Protein AF-A0A535HAU0-F1 (afdb_monomer)

Sequence (71 aa):
LGGKKLEAVRRVPDALVDAIAIAGPPGYVRERLEVWASAGVTTMLAGVHDKTQPDRLRTLELLATAARTVD

Secondary structure (DSSP, 8-state):
--S-HHHHHHTS-HHHHHHH---SSHHHHHHHHHHHHHTT----------SSHHHHHHHHHHHHHHHTT--

pLDDT: mean 91.51, std 6.13, range [55.06, 97.5]

Radius of gyration: 14.95 Å; Cα contacts (8 Å, |Δi|>4): 31; chains: 1; bounding box: 28×33×36 Å

Foldseek 3Di:
DPPPVVVVVVPDDPVVCVVPDQDDDLVSNLVVLLVVVVVVDDDDDDDQDDPDPVVSVVVVVSNVVSNVPHD

Solvent-accessible surface area (backbone atoms only — not comparable to full-atom values): 4595 Å² total; per-residue (Å²): 130,94,76,56,62,68,65,56,57,73,68,57,56,66,70,57,51,65,73,76,47,85,82,70,58,73,69,58,40,38,58,51,49,44,57,42,42,78,71,68,53,87,79,82,88,84,87,78,79,54,96,45,71,71,54,33,52,50,53,49,53,53,50,56,54,42,61,71,71,50,133

Structure (mmCIF, N/CA/C/O backbone):
data_AF-A0A535HAU0-F1
#
_entry.id   AF-A0A535HAU0-F1
#
loop_
_atom_site.group_PDB
_atom_site.id
_atom_site.type_symbol
_atom_site.label_atom_id
_atom_site.label_alt_id
_atom_site.label_comp_id
_atom_site.label_asym_id
_atom_site.label_entity_id
_atom_site.label_seq_id
_atom_site.pdbx_PDB_ins_code
_atom_site.Cartn_x
_atom_site.Cartn_y
_atom_site.Cartn_z
_atom_site.occupancy
_atom_site.B_iso_or_equiv
_atom_site.auth_seq_id
_atom_site.auth_comp_id
_atom_site.auth_asym_id
_atom_site.auth_atom_id
_atom_site.pdbx_PDB_model_num
ATOM 1 N N . LEU A 1 1 ? 17.331 -16.136 -18.839 1.00 55.06 1 LEU A N 1
ATOM 2 C CA . LEU A 1 1 ? 16.431 -14.996 -19.149 1.00 55.06 1 LEU A CA 1
ATOM 3 C C . LEU A 1 1 ? 16.947 -14.312 -20.412 1.00 55.06 1 LEU A C 1
ATOM 5 O O . LEU A 1 1 ? 18.044 -13.781 -20.369 1.00 55.06 1 LEU A O 1
ATOM 9 N N . GLY A 1 2 ? 16.224 -14.346 -21.535 1.00 73.00 2 GLY A N 1
ATOM 10 C CA . GLY A 1 2 ? 16.701 -13.829 -22.835 1.00 73.00 2 GLY A CA 1
ATOM 11 C C . GLY A 1 2 ? 16.834 -12.299 -22.954 1.00 73.00 2 GLY A C 1
ATOM 12 O O . GLY A 1 2 ? 16.766 -11.780 -24.059 1.00 73.00 2 GLY A O 1
ATOM 13 N N . GLY A 1 3 ? 16.936 -11.563 -21.839 1.00 84.38 3 GLY A N 1
ATOM 14 C CA . GLY A 1 3 ? 17.142 -10.106 -21.816 1.00 84.38 3 GLY A CA 1
ATOM 15 C C . GLY A 1 3 ? 15.937 -9.230 -22.199 1.00 84.38 3 GLY A C 1
ATOM 16 O O . GLY A 1 3 ? 16.040 -8.007 -22.178 1.00 84.38 3 GLY A O 1
ATOM 17 N N . LYS A 1 4 ? 14.773 -9.807 -22.519 1.00 89.62 4 LYS A N 1
ATOM 18 C CA . LYS A 1 4 ? 13.604 -9.073 -23.043 1.00 89.62 4 LYS A CA 1
ATOM 19 C C . LYS A 1 4 ? 12.690 -8.502 -21.946 1.00 89.62 4 LYS A C 1
ATOM 21 O O . LYS A 1 4 ? 11.554 -8.941 -21.779 1.00 89.62 4 LYS A O 1
ATO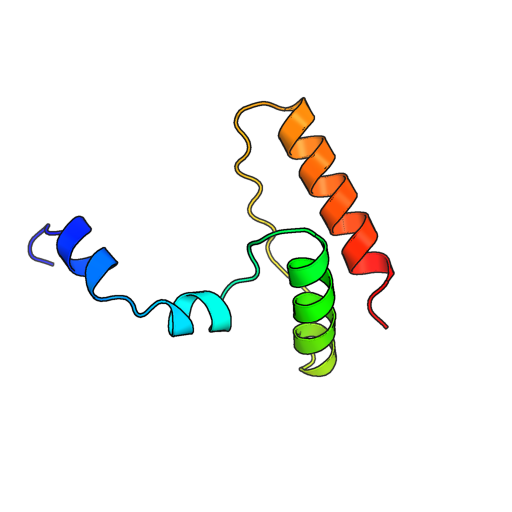M 26 N N . LYS A 1 5 ? 13.171 -7.504 -21.195 1.00 89.19 5 LYS A N 1
ATOM 27 C CA . LYS A 1 5 ? 12.459 -6.928 -20.031 1.00 89.19 5 LYS A CA 1
ATOM 28 C C . LYS A 1 5 ? 11.044 -6.420 -20.354 1.00 89.19 5 LYS A C 1
ATOM 30 O O . LYS A 1 5 ? 10.114 -6.727 -19.620 1.00 89.19 5 LYS A O 1
ATOM 35 N N . LEU A 1 6 ? 10.866 -5.673 -21.446 1.00 92.81 6 LEU A N 1
ATOM 36 C CA . LEU A 1 6 ? 9.561 -5.088 -21.794 1.00 92.81 6 LEU A CA 1
ATOM 37 C C . LEU A 1 6 ? 8.518 -6.138 -22.196 1.00 92.81 6 LEU A C 1
ATOM 39 O O . LEU A 1 6 ? 7.349 -5.998 -21.853 1.00 92.81 6 LEU A O 1
ATOM 43 N N . GLU A 1 7 ? 8.935 -7.197 -22.893 1.00 92.19 7 GLU A N 1
ATOM 44 C CA . GLU A 1 7 ? 8.039 -8.302 -23.249 1.00 92.19 7 GLU A CA 1
ATOM 45 C C . GLU A 1 7 ? 7.561 -9.038 -21.992 1.00 92.19 7 GLU A C 1
ATOM 47 O O . GLU A 1 7 ? 6.383 -9.358 -21.881 1.00 92.19 7 GLU A O 1
ATOM 52 N N . ALA A 1 8 ? 8.458 -9.247 -21.023 1.00 92.00 8 ALA A N 1
ATOM 53 C CA . ALA A 1 8 ? 8.108 -9.862 -19.748 1.00 92.00 8 ALA A CA 1
ATOM 54 C C . ALA A 1 8 ? 7.108 -9.009 -18.951 1.00 92.00 8 ALA A C 1
ATOM 56 O O . ALA A 1 8 ? 6.122 -9.550 -18.465 1.00 92.00 8 ALA A O 1
ATOM 57 N N . VAL A 1 9 ? 7.314 -7.687 -18.875 1.00 91.88 9 VAL A N 1
ATOM 58 C CA . VAL A 1 9 ? 6.386 -6.765 -18.191 1.00 91.88 9 VAL A CA 1
ATOM 59 C C . VAL A 1 9 ? 4.986 -6.834 -18.801 1.00 91.88 9 VAL A C 1
ATOM 61 O O . VAL A 1 9 ? 4.017 -6.956 -18.068 1.00 91.88 9 VAL A O 1
ATOM 64 N N . ARG A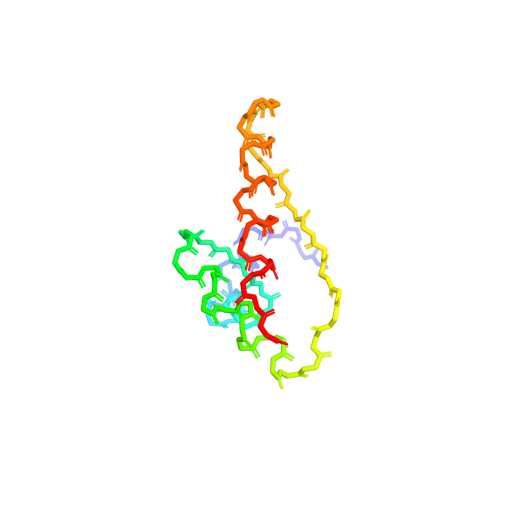 1 10 ? 4.869 -6.838 -20.134 1.00 92.12 10 ARG A N 1
ATOM 65 C CA . ARG A 1 10 ? 3.565 -6.905 -20.823 1.00 92.12 10 ARG A CA 1
ATOM 66 C C . ARG A 1 10 ? 2.804 -8.216 -20.608 1.00 92.12 10 ARG A C 1
ATOM 68 O O . ARG A 1 10 ? 1.619 -8.273 -20.907 1.00 92.12 10 ARG A O 1
ATOM 75 N N . ARG A 1 11 ? 3.479 -9.277 -20.157 1.00 93.88 11 ARG A N 1
ATOM 76 C CA . ARG A 1 11 ? 2.843 -10.564 -19.836 1.00 93.88 11 ARG A CA 1
ATOM 77 C C . ARG A 1 11 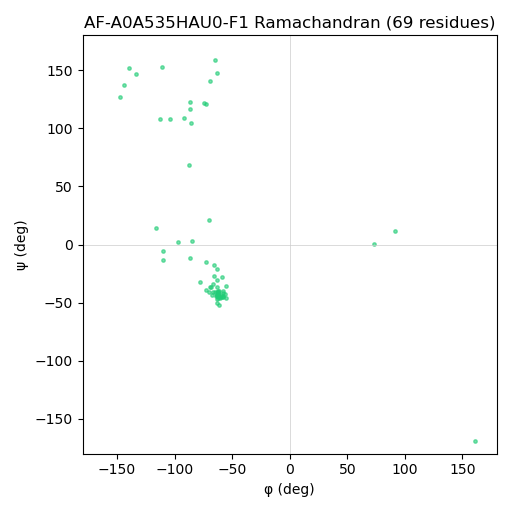? 2.300 -10.613 -18.408 1.00 93.88 11 ARG A C 1
ATOM 79 O O . ARG A 1 11 ? 1.594 -11.563 -18.087 1.00 93.88 11 ARG A O 1
ATOM 86 N N . VAL A 1 12 ? 2.647 -9.644 -17.559 1.00 92.81 12 VAL A N 1
ATOM 87 C CA . VAL A 1 12 ? 2.119 -9.553 -16.195 1.00 92.81 12 VAL A CA 1
ATOM 88 C C . VAL A 1 12 ? 0.672 -9.059 -16.277 1.00 92.81 12 VAL A C 1
ATOM 90 O O . VAL A 1 12 ? 0.454 -7.985 -16.831 1.00 92.81 12 VAL A O 1
ATOM 93 N N . PRO A 1 13 ? -0.316 -9.812 -15.763 1.00 95.88 13 PRO A N 1
ATOM 94 C CA . PRO A 1 13 ? -1.702 -9.357 -15.745 1.00 95.88 13 PRO A CA 1
ATOM 95 C C . PRO A 1 13 ? -1.900 -8.193 -14.770 1.00 95.88 13 PRO A C 1
ATOM 97 O O . PRO A 1 13 ? -1.398 -8.252 -13.647 1.00 95.88 13 PRO A O 1
ATOM 100 N N . ASP A 1 14 ? -2.711 -7.203 -15.143 1.00 92.69 14 ASP A N 1
ATOM 101 C CA . ASP A 1 14 ? -3.038 -6.060 -14.270 1.00 92.69 14 ASP A CA 1
ATOM 102 C C . ASP A 1 14 ? -3.675 -6.520 -12.949 1.00 92.69 14 ASP A C 1
ATOM 104 O O . ASP A 1 14 ? -3.274 -6.085 -11.874 1.00 92.69 14 ASP A O 1
ATOM 108 N N . ALA A 1 15 ? -4.557 -7.523 -13.011 1.00 93.25 15 ALA A N 1
ATOM 109 C CA . ALA A 1 15 ? -5.193 -8.104 -11.828 1.00 93.25 15 ALA A CA 1
ATOM 110 C C . ALA A 1 15 ? -4.189 -8.680 -10.810 1.00 93.25 15 ALA A C 1
ATOM 112 O O . ALA A 1 15 ? -4.472 -8.711 -9.614 1.00 93.25 15 ALA A O 1
ATOM 113 N N 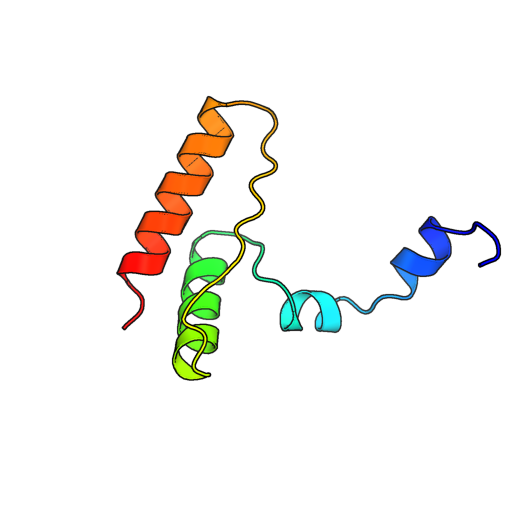. LEU A 1 16 ? -3.010 -9.134 -11.260 1.00 94.62 16 LEU A N 1
ATOM 114 C CA . LEU A 1 16 ? -1.960 -9.564 -10.338 1.00 94.62 16 LEU A CA 1
ATOM 115 C C . LEU A 1 16 ? -1.371 -8.362 -9.596 1.00 94.62 16 LEU A C 1
ATOM 117 O O . LEU A 1 16 ? -1.131 -8.459 -8.397 1.00 94.62 16 LEU A O 1
ATOM 121 N N . VAL A 1 17 ? -1.154 -7.242 -10.289 1.00 91.56 17 VAL A N 1
ATOM 122 C CA . VAL A 1 17 ? -0.643 -6.003 -9.688 1.00 91.56 17 VAL A CA 1
ATOM 123 C C . VAL A 1 17 ? -1.607 -5.502 -8.610 1.00 91.56 17 VAL A C 1
ATOM 125 O O . VAL A 1 17 ? -1.167 -5.238 -7.494 1.00 91.56 17 VAL A O 1
ATOM 128 N N . ASP A 1 18 ? -2.910 -5.484 -8.892 1.00 90.69 18 ASP A N 1
ATOM 129 C CA . ASP A 1 18 ? -3.949 -5.056 -7.939 1.00 90.69 18 ASP A CA 1
ATOM 130 C C . ASP A 1 18 ? -4.080 -5.981 -6.714 1.00 90.69 18 ASP A C 1
ATOM 132 O O . ASP A 1 18 ? -4.508 -5.566 -5.628 1.00 90.69 18 ASP A O 1
ATOM 136 N N . ALA A 1 19 ? -3.717 -7.256 -6.880 1.00 91.50 19 ALA A N 1
ATOM 137 C CA . ALA A 1 19 ? -3.731 -8.234 -5.801 1.00 91.50 19 ALA A CA 1
ATOM 138 C C . ALA A 1 19 ? -2.526 -8.091 -4.858 1.00 91.50 19 ALA A C 1
ATOM 140 O O . ALA A 1 19 ? -2.662 -8.367 -3.668 1.00 91.50 19 ALA A O 1
ATOM 141 N N . ILE A 1 20 ? -1.362 -7.671 -5.369 1.00 92.69 20 ILE A N 1
ATOM 142 C CA . ILE A 1 20 ? -0.096 -7.665 -4.609 1.00 92.69 20 ILE A CA 1
ATOM 143 C C . ILE A 1 20 ? 0.412 -6.270 -4.242 1.00 92.69 20 ILE A C 1
ATOM 145 O O . ILE A 1 20 ? 1.416 -6.156 -3.538 1.00 92.69 20 ILE A O 1
ATOM 149 N N . ALA A 1 21 ? -0.235 -5.210 -4.720 1.00 93.75 21 ALA A N 1
ATOM 150 C CA . ALA A 1 21 ? 0.154 -3.836 -4.449 1.00 93.75 2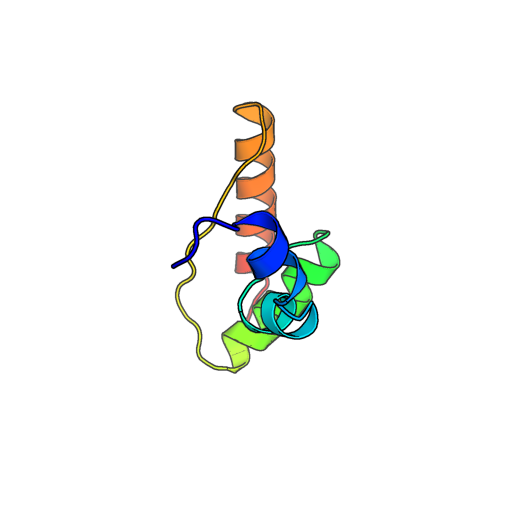1 ALA A CA 1
ATOM 151 C C . ALA A 1 21 ? -1.069 -2.944 -4.209 1.00 93.75 21 ALA A C 1
ATOM 153 O O . ALA A 1 21 ? -2.147 -3.158 -4.757 1.00 93.75 21 ALA A O 1
ATOM 154 N N . ILE A 1 22 ? -0.867 -1.895 -3.411 1.00 93.62 22 ILE A N 1
ATOM 155 C CA . ILE A 1 22 ? -1.828 -0.805 -3.241 1.00 93.62 22 ILE A CA 1
ATOM 156 C C . ILE A 1 22 ? -1.204 0.447 -3.852 1.00 93.62 22 ILE A C 1
ATOM 158 O O . ILE A 1 22 ? -0.258 1.010 -3.303 1.00 93.62 22 ILE A O 1
ATOM 162 N N . ALA A 1 23 ? -1.720 0.872 -5.003 1.00 91.38 23 ALA A N 1
ATOM 163 C CA . ALA A 1 23 ? -1.282 2.082 -5.687 1.00 91.38 23 ALA A CA 1
ATOM 164 C C . ALA A 1 23 ? -2.466 2.720 -6.412 1.00 91.38 23 ALA A C 1
ATOM 166 O O . ALA A 1 23 ? -3.155 2.058 -7.182 1.00 91.38 23 ALA A O 1
ATOM 167 N N . GLY A 1 24 ? -2.715 4.003 -6.167 1.00 90.56 24 GLY A N 1
ATOM 168 C CA . GLY A 1 24 ? -3.845 4.690 -6.775 1.00 90.56 24 GLY A CA 1
ATOM 169 C C . GLY A 1 24 ? -4.233 5.973 -6.044 1.00 90.56 24 GLY A C 1
ATOM 170 O O . GLY A 1 24 ? -3.488 6.450 -5.185 1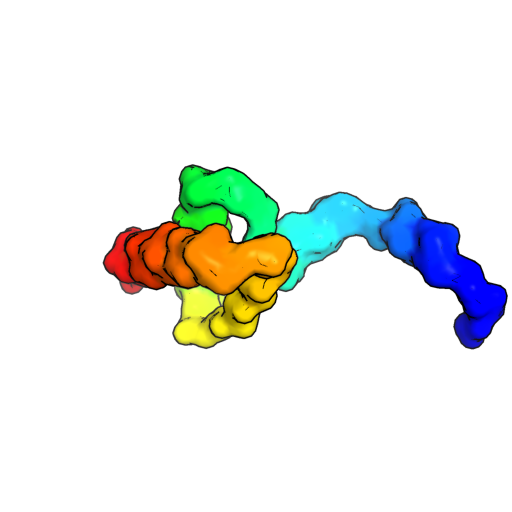.00 90.56 24 GLY A O 1
ATOM 171 N N . PRO A 1 25 ? -5.395 6.552 -6.388 1.00 91.62 25 PRO A N 1
ATOM 172 C CA . PRO A 1 25 ? -5.905 7.746 -5.729 1.00 91.62 25 PRO A CA 1
ATOM 173 C C . PRO A 1 25 ? -6.242 7.483 -4.247 1.00 91.62 25 PRO A C 1
ATOM 175 O O . PRO A 1 25 ? -6.512 6.341 -3.871 1.00 91.62 25 PRO A O 1
ATOM 178 N N . PRO A 1 26 ? -6.298 8.526 -3.395 1.00 89.88 26 PRO A N 1
ATOM 179 C CA . PRO A 1 26 ? -6.444 8.361 -1.945 1.00 89.88 26 PRO A CA 1
ATOM 180 C C . PRO A 1 26 ? -7.658 7.535 -1.489 1.00 89.88 26 PRO A C 1
ATOM 182 O O . PRO A 1 26 ? -7.548 6.798 -0.514 1.00 89.88 26 PRO A O 1
ATOM 185 N N . GLY A 1 27 ? -8.800 7.642 -2.181 1.00 91.88 27 GLY A N 1
ATOM 186 C CA . GLY A 1 27 ? -9.999 6.848 -1.872 1.00 91.88 27 GLY A CA 1
ATOM 187 C C . GLY A 1 27 ? -9.765 5.348 -2.065 1.00 91.88 27 GLY A C 1
ATOM 188 O O . GLY A 1 27 ? -9.957 4.576 -1.133 1.00 91.88 27 GLY A O 1
ATOM 189 N N . TYR A 1 28 ? -9.220 4.969 -3.225 1.00 92.62 28 TYR A N 1
ATOM 190 C CA . TYR A 1 28 ? -8.848 3.585 -3.529 1.00 92.62 28 TYR A CA 1
ATOM 191 C C . TYR A 1 28 ? -7.847 3.028 -2.512 1.00 92.62 28 TYR A C 1
ATOM 193 O O . TYR A 1 28 ? -8.012 1.924 -2.006 1.00 92.62 28 TYR A O 1
ATOM 201 N N . VAL A 1 29 ? -6.816 3.807 -2.168 1.00 93.69 29 VAL A N 1
ATOM 202 C CA . VAL A 1 29 ? -5.804 3.379 -1.191 1.00 93.69 29 VAL A CA 1
ATOM 203 C C . VAL A 1 29 ? -6.440 3.080 0.168 1.00 93.69 29 VAL A C 1
ATOM 205 O O . VAL A 1 29 ? -6.115 2.057 0.760 1.00 93.69 29 VAL A O 1
ATOM 208 N N . ARG A 1 30 ? -7.366 3.922 0.645 1.00 93.50 30 ARG A N 1
ATOM 209 C CA . ARG A 1 30 ? -8.062 3.711 1.925 1.00 93.50 30 ARG A CA 1
ATOM 210 C C . ARG A 1 30 ? -8.867 2.412 1.934 1.00 93.50 30 ARG A C 1
ATOM 212 O O . ARG A 1 30 ? -8.647 1.581 2.806 1.00 93.50 30 ARG A O 1
ATOM 219 N N . GLU A 1 31 ? -9.718 2.212 0.930 1.00 94.06 31 GLU A N 1
ATOM 220 C CA . GLU A 1 31 ? -10.546 1.003 0.804 1.00 94.06 31 GLU A CA 1
ATOM 221 C C . GLU A 1 31 ? -9.683 -0.267 0.752 1.00 94.06 31 GLU A C 1
ATOM 223 O O . GLU A 1 31 ? -9.975 -1.279 1.390 1.00 94.06 31 GLU A O 1
ATOM 228 N N . ARG A 1 32 ? -8.568 -0.229 0.012 1.00 95.12 32 ARG A N 1
ATOM 229 C CA . ARG A 1 32 ? -7.663 -1.380 -0.082 1.00 95.12 32 ARG A CA 1
ATOM 230 C C . ARG A 1 32 ? -6.923 -1.657 1.223 1.00 95.12 32 ARG A C 1
ATOM 232 O O . ARG A 1 32 ? -6.727 -2.831 1.535 1.00 95.12 32 ARG A O 1
ATOM 239 N N . LEU A 1 33 ? -6.537 -0.621 1.971 1.00 94.69 33 LEU A N 1
ATOM 240 C CA . LEU A 1 33 ? -5.899 -0.779 3.278 1.00 94.69 33 LEU A CA 1
ATOM 241 C C . LEU A 1 33 ? -6.833 -1.473 4.279 1.00 94.69 33 LEU A C 1
ATOM 243 O O . LEU A 1 33 ? -6.384 -2.395 4.952 1.00 94.69 33 LEU A O 1
ATOM 247 N N . GLU A 1 34 ? -8.120 -1.117 4.318 1.00 95.19 34 GLU A N 1
ATOM 248 C CA . GLU A 1 34 ? -9.121 -1.795 5.163 1.00 95.19 34 GLU A CA 1
ATOM 249 C C . GLU A 1 34 ? -9.270 -3.280 4.794 1.00 95.19 34 GLU A C 1
ATOM 251 O O . GLU A 1 34 ? -9.247 -4.166 5.653 1.00 95.19 34 GLU A O 1
ATOM 256 N N . VAL A 1 35 ? -9.334 -3.590 3.496 1.00 94.88 35 VAL A N 1
ATOM 257 C 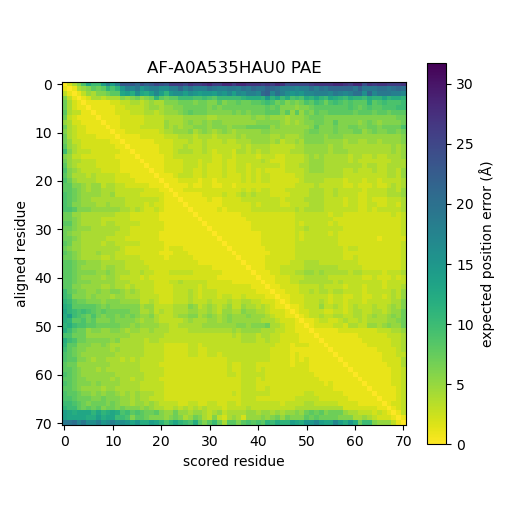CA . VAL A 1 35 ? -9.395 -4.985 3.030 1.00 94.88 35 VAL A CA 1
ATOM 258 C C . VAL A 1 35 ? -8.139 -5.770 3.426 1.00 94.88 35 VAL A C 1
ATOM 260 O O . VAL A 1 35 ? -8.239 -6.932 3.805 1.00 94.88 35 VAL A O 1
ATOM 263 N N . TRP A 1 36 ? -6.949 -5.174 3.349 1.00 94.75 36 TRP A N 1
ATOM 264 C CA . TRP A 1 36 ? -5.711 -5.867 3.727 1.00 94.75 36 TRP A CA 1
ATOM 265 C C . TRP A 1 36 ? -5.592 -6.037 5.244 1.00 94.75 36 TRP A C 1
ATOM 267 O O . TRP A 1 36 ? -5.186 -7.104 5.706 1.00 94.75 36 TRP A O 1
ATOM 277 N N . ALA A 1 37 ? -5.988 -5.029 6.020 1.00 94.44 37 ALA A N 1
ATOM 278 C CA . ALA A 1 37 ? -6.014 -5.108 7.475 1.00 94.44 37 ALA A CA 1
ATOM 279 C C . ALA A 1 37 ? -6.991 -6.183 7.971 1.00 94.44 37 ALA A C 1
ATOM 281 O O . ALA A 1 37 ? -6.606 -7.016 8.790 1.00 94.44 37 ALA A O 1
ATOM 282 N N . SER A 1 38 ? -8.197 -6.268 7.394 1.00 95.38 38 SER A N 1
ATOM 283 C CA . SER A 1 38 ? -9.155 -7.342 7.716 1.00 95.38 38 SER A CA 1
ATOM 284 C C . SER A 1 38 ? -8.654 -8.747 7.345 1.00 95.38 38 SER A C 1
ATOM 286 O O . SER A 1 38 ? -9.091 -9.734 7.935 1.00 95.38 38 SER A O 1
ATOM 288 N N . ALA A 1 39 ? -7.684 -8.853 6.429 1.00 95.31 39 ALA A N 1
ATOM 289 C CA . ALA A 1 39 ? -6.973 -10.092 6.112 1.00 95.31 39 ALA A CA 1
ATOM 290 C C . ALA A 1 39 ? -5.778 -10.387 7.052 1.00 95.31 39 ALA A C 1
ATOM 292 O O . ALA A 1 39 ? -5.066 -11.371 6.849 1.00 95.31 39 ALA A O 1
ATOM 293 N N . GLY A 1 40 ? -5.548 -9.558 8.077 1.00 95.69 40 GLY A N 1
ATOM 294 C CA . GLY A 1 40 ? -4.507 -9.739 9.093 1.00 95.69 40 GLY A CA 1
ATOM 295 C C . GLY A 1 40 ? -3.165 -9.072 8.778 1.00 95.69 40 GLY A C 1
ATOM 296 O O . GLY A 1 40 ? -2.172 -9.354 9.452 1.00 95.69 40 GLY A O 1
ATOM 297 N N . VAL A 1 41 ? -3.092 -8.199 7.768 1.00 94.31 41 VAL A N 1
ATOM 298 C CA . VAL A 1 41 ? -1.864 -7.448 7.467 1.00 94.31 41 VAL A CA 1
ATOM 299 C C . VAL A 1 41 ? -1.648 -6.362 8.520 1.00 94.31 41 VAL A C 1
ATOM 301 O O . VAL A 1 41 ? -2.458 -5.455 8.660 1.00 94.31 41 VAL A O 1
ATOM 304 N N . THR A 1 42 ? -0.514 -6.412 9.221 1.00 92.88 42 THR A N 1
ATOM 305 C CA . THR A 1 42 ? -0.156 -5.430 10.265 1.00 92.88 42 THR A CA 1
ATOM 306 C C . THR A 1 42 ? 0.994 -4.506 9.873 1.00 92.88 42 THR A C 1
ATOM 308 O O . THR A 1 42 ? 1.264 -3.521 10.552 1.00 92.88 42 THR A O 1
ATOM 311 N N . THR A 1 43 ? 1.729 -4.825 8.805 1.00 92.50 43 THR A N 1
ATOM 312 C CA . THR A 1 43 ? 2.903 -4.063 8.361 1.00 92.50 43 THR A CA 1
ATOM 313 C C . THR A 1 43 ? 2.972 -4.050 6.842 1.00 92.50 43 THR A C 1
ATOM 315 O O . THR A 1 43 ? 2.789 -5.080 6.196 1.00 92.50 43 THR A O 1
ATOM 318 N N . MET A 1 44 ? 3.284 -2.886 6.270 1.00 90.69 44 MET A N 1
ATOM 319 C CA . MET A 1 44 ? 3.445 -2.700 4.831 1.00 90.69 44 MET A CA 1
ATOM 320 C C . MET A 1 44 ? 4.716 -1.917 4.509 1.00 90.69 44 MET A C 1
ATOM 322 O O . MET A 1 44 ? 5.106 -1.003 5.234 1.00 90.69 44 MET A O 1
ATOM 326 N N . LEU A 1 45 ? 5.336 -2.248 3.376 1.00 91.56 45 LEU A N 1
ATOM 327 C CA . LEU A 1 45 ? 6.427 -1.468 2.799 1.00 91.56 45 LEU A CA 1
ATOM 328 C C . LEU A 1 45 ? 5.842 -0.365 1.909 1.00 91.56 45 LEU A C 1
ATOM 330 O O . LEU A 1 45 ? 5.212 -0.655 0.894 1.00 91.56 45 LEU A O 1
ATOM 334 N N . ALA A 1 46 ? 6.069 0.897 2.273 1.00 90.75 46 ALA A N 1
ATOM 335 C CA . ALA A 1 46 ? 5.624 2.044 1.486 1.00 90.75 46 ALA A CA 1
ATOM 336 C C . ALA A 1 46 ? 6.718 2.496 0.501 1.00 90.75 46 ALA A C 1
ATOM 338 O O . ALA A 1 46 ? 7.738 3.062 0.900 1.00 90.75 46 ALA A O 1
ATOM 339 N N . GLY A 1 47 ? 6.499 2.262 -0.795 1.00 90.06 47 GLY A N 1
ATOM 340 C CA . GLY A 1 47 ? 7.343 2.789 -1.870 1.00 90.06 47 GLY A CA 1
ATOM 341 C C . GLY A 1 47 ? 6.901 4.193 -2.281 1.00 90.06 47 GLY A C 1
ATOM 342 O O . GLY A 1 47 ? 5.895 4.346 -2.968 1.00 90.06 47 GLY A O 1
ATOM 343 N N . VAL A 1 48 ? 7.642 5.226 -1.871 1.00 91.25 48 VAL A N 1
ATOM 344 C CA . VAL A 1 48 ? 7.324 6.627 -2.197 1.00 91.25 48 VAL A CA 1
ATOM 345 C C . VAL A 1 48 ? 8.268 7.134 -3.285 1.00 91.25 48 VAL A C 1
ATOM 347 O O . VAL A 1 48 ? 9.457 7.349 -3.044 1.00 91.25 48 VAL A O 1
ATOM 350 N N . HIS A 1 49 ? 7.735 7.313 -4.494 1.00 88.38 49 HIS A N 1
ATOM 351 C CA . HIS A 1 49 ? 8.532 7.519 -5.711 1.00 88.38 49 HIS A CA 1
ATOM 352 C C . HIS A 1 49 ? 8.346 8.893 -6.376 1.00 88.38 49 HIS A C 1
ATOM 354 O O . HIS A 1 49 ? 8.783 9.083 -7.513 1.00 88.38 49 HIS A O 1
ATOM 360 N N . ASP A 1 50 ? 7.741 9.866 -5.688 1.00 92.38 50 ASP A N 1
ATOM 361 C CA . ASP A 1 50 ? 7.595 11.217 -6.234 1.00 92.38 50 ASP A CA 1
ATOM 362 C C . ASP A 1 50 ? 8.942 11.915 -6.477 1.00 92.38 50 ASP A C 1
ATOM 364 O O . ASP A 1 50 ? 9.938 11.735 -5.759 1.00 92.38 50 ASP A O 1
ATOM 368 N N . LYS A 1 51 ? 8.956 12.754 -7.519 1.00 93.50 51 LYS A N 1
ATOM 369 C CA . LYS A 1 51 ? 10.174 13.375 -8.059 1.00 93.50 51 LYS A CA 1
ATOM 370 C C . LYS A 1 51 ? 10.822 14.358 -7.086 1.00 93.50 51 LYS A C 1
ATOM 372 O O . LYS A 1 51 ? 12.046 14.467 -7.061 1.00 93.50 51 LYS A O 1
ATOM 377 N N . THR A 1 52 ? 10.030 15.064 -6.280 1.00 97.12 52 THR A N 1
ATOM 378 C CA . THR A 1 52 ? 10.527 16.085 -5.349 1.00 97.12 52 THR A CA 1
ATOM 379 C C . THR A 1 52 ? 10.376 15.636 -3.899 1.00 97.12 52 THR A C 1
ATOM 381 O O . THR A 1 52 ? 9.511 14.829 -3.569 1.00 97.12 52 THR A O 1
ATOM 384 N N . GLN A 1 53 ? 11.232 16.144 -3.010 1.00 96.12 53 GLN A N 1
ATOM 385 C CA . GLN A 1 53 ? 11.098 15.864 -1.579 1.00 96.12 53 GLN A CA 1
ATOM 386 C C . GLN A 1 53 ? 9.750 16.351 -1.010 1.00 96.12 53 GLN A C 1
ATOM 388 O O . GLN A 1 53 ? 9.126 15.551 -0.313 1.00 96.12 53 GLN A O 1
ATOM 393 N N . PRO A 1 54 ? 9.262 17.575 -1.310 1.00 97.50 54 PRO A N 1
ATOM 394 C CA . PRO A 1 54 ? 7.944 18.016 -0.850 1.00 97.50 54 PRO A CA 1
ATOM 395 C C . PRO A 1 54 ? 6.802 17.088 -1.274 1.00 97.50 54 PRO A C 1
ATOM 397 O O . PRO A 1 54 ? 5.950 16.759 -0.452 1.00 97.50 54 PRO A O 1
ATOM 400 N N . ASP A 1 55 ? 6.809 16.606 -2.519 1.00 95.38 55 ASP A N 1
ATOM 401 C CA . ASP A 1 55 ? 5.765 15.696 -3.003 1.00 95.38 55 ASP A CA 1
ATOM 402 C C . ASP A 1 55 ? 5.822 14.342 -2.284 1.00 95.38 55 ASP A C 1
ATOM 404 O O . ASP A 1 55 ? 4.791 13.821 -1.863 1.00 95.38 55 ASP A O 1
ATOM 408 N N . ARG A 1 56 ? 7.027 13.805 -2.038 1.00 95.31 56 ARG A N 1
ATOM 409 C CA . ARG A 1 56 ? 7.178 12.565 -1.257 1.00 95.31 56 ARG A CA 1
ATOM 410 C C . ARG A 1 56 ? 6.663 12.716 0.174 1.00 95.31 56 ARG A C 1
ATOM 412 O O . ARG A 1 56 ? 6.029 11.797 0.685 1.00 95.31 56 ARG A O 1
ATOM 419 N N . LEU A 1 57 ? 6.925 13.854 0.821 1.00 95.94 57 LEU A N 1
ATOM 420 C CA . LEU A 1 57 ? 6.410 14.135 2.166 1.00 95.94 57 LEU A CA 1
ATOM 421 C C . LEU A 1 57 ? 4.881 14.206 2.170 1.00 95.94 57 LEU A C 1
ATOM 423 O O . LEU A 1 57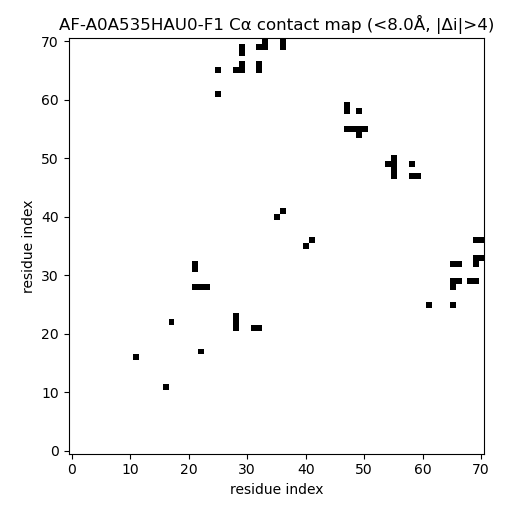 ? 4.253 13.566 3.008 1.00 95.94 57 LEU A O 1
ATOM 427 N N . ARG A 1 58 ? 4.279 14.873 1.179 1.00 93.94 58 ARG A N 1
ATOM 428 C CA . ARG A 1 58 ? 2.820 14.890 1.006 1.00 93.94 58 ARG A CA 1
ATOM 429 C C . ARG A 1 58 ? 2.250 13.480 0.839 1.00 93.94 58 ARG A C 1
ATOM 431 O O . ARG A 1 58 ? 1.246 13.146 1.463 1.00 93.94 58 ARG A O 1
ATOM 438 N N . THR A 1 59 ? 2.879 12.635 0.024 1.00 93.00 59 THR A N 1
ATOM 439 C CA . THR A 1 59 ? 2.444 11.242 -0.156 1.00 93.00 59 THR A CA 1
ATOM 440 C C . THR A 1 59 ? 2.518 10.456 1.159 1.00 93.00 59 THR A C 1
ATOM 442 O O . THR A 1 59 ? 1.586 9.721 1.485 1.00 93.00 59 THR A O 1
ATOM 445 N N . LEU A 1 60 ? 3.565 10.661 1.968 1.00 93.81 60 LEU A N 1
ATOM 446 C CA . LEU A 1 60 ? 3.664 10.072 3.310 1.00 93.81 60 LEU A CA 1
ATOM 447 C C . LEU A 1 60 ? 2.566 10.575 4.259 1.00 93.81 60 LEU A C 1
ATOM 449 O O . LEU A 1 60 ? 1.994 9.774 4.994 1.00 93.81 60 LEU A O 1
ATOM 453 N N . GLU A 1 61 ? 2.233 11.867 4.236 1.00 94.62 61 GLU A N 1
ATOM 454 C CA . GLU A 1 61 ? 1.149 12.440 5.048 1.00 94.62 61 GLU A CA 1
ATOM 455 C C . GLU A 1 61 ? -0.220 11.846 4.687 1.00 94.62 61 GLU A C 1
ATOM 457 O O . GLU A 1 61 ? -1.010 11.512 5.578 1.00 94.62 61 GLU A O 1
ATOM 462 N N . LEU A 1 62 ? -0.488 11.668 3.389 1.00 92.44 62 LEU A N 1
ATOM 463 C CA . LEU A 1 62 ? -1.704 11.022 2.891 1.00 92.44 62 LEU A CA 1
ATOM 464 C C . LEU A 1 62 ? -1.779 9.558 3.334 1.00 92.44 62 LEU A C 1
ATOM 466 O O . LEU A 1 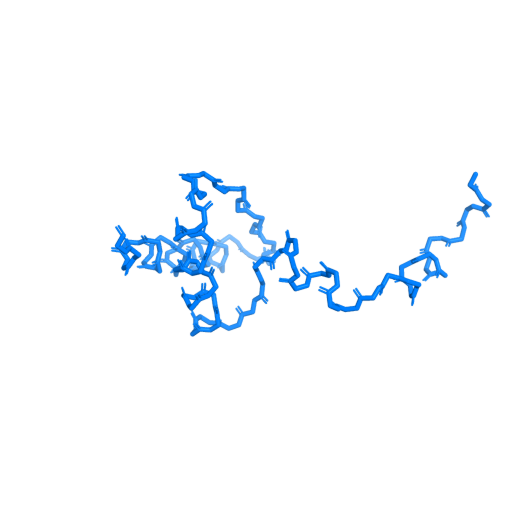62 ? -2.810 9.138 3.860 1.00 92.44 62 LEU A O 1
ATOM 470 N N . LEU A 1 63 ? -0.687 8.802 3.185 1.00 92.50 63 LEU A N 1
ATOM 471 C CA . LEU A 1 63 ? -0.608 7.404 3.618 1.00 92.50 63 LEU A CA 1
ATOM 472 C C . LEU A 1 63 ? -0.788 7.266 5.131 1.00 92.50 63 LEU A C 1
ATOM 474 O O . LEU A 1 63 ? -1.581 6.444 5.579 1.00 92.50 63 LEU A O 1
ATOM 478 N N . ALA A 1 64 ? -0.110 8.099 5.923 1.00 91.94 64 ALA A N 1
ATOM 479 C CA . ALA A 1 64 ? -0.239 8.090 7.376 1.00 91.94 64 ALA A CA 1
ATOM 480 C C . ALA A 1 64 ? -1.664 8.452 7.823 1.00 91.94 64 ALA A C 1
ATOM 482 O O . ALA A 1 64 ? -2.170 7.897 8.795 1.00 91.94 64 ALA A O 1
ATOM 483 N N . THR A 1 65 ? -2.325 9.370 7.114 1.00 93.31 65 THR A N 1
ATOM 484 C CA . THR A 1 65 ? -3.728 9.716 7.373 1.00 93.31 65 THR A CA 1
ATOM 485 C C . THR A 1 65 ? -4.657 8.560 7.036 1.00 93.31 65 THR A C 1
ATOM 487 O O . THR A 1 65 ? -5.539 8.272 7.832 1.00 93.31 65 THR A O 1
ATOM 490 N N . ALA A 1 66 ? -4.458 7.883 5.904 1.00 91.00 66 ALA A N 1
ATOM 491 C CA . ALA A 1 66 ? -5.258 6.721 5.526 1.00 91.00 66 ALA A CA 1
ATOM 492 C C . ALA A 1 66 ? -5.069 5.547 6.499 1.00 91.00 66 ALA A C 1
ATOM 494 O O . ALA A 1 66 ? -6.051 4.976 6.947 1.00 91.00 66 ALA A O 1
ATOM 495 N N . ALA A 1 67 ? -3.831 5.237 6.895 1.00 88.81 67 ALA A N 1
ATOM 496 C CA . ALA A 1 67 ? -3.545 4.133 7.812 1.00 88.81 67 ALA A CA 1
ATOM 497 C C . ALA A 1 67 ? -4.160 4.328 9.209 1.00 88.81 67 ALA A C 1
ATOM 499 O O . ALA A 1 67 ? -4.525 3.358 9.856 1.00 88.81 67 ALA A O 1
ATOM 500 N N . ARG A 1 68 ? -4.308 5.578 9.671 1.00 90.31 68 ARG A N 1
ATOM 501 C CA . ARG A 1 68 ? -4.966 5.891 10.952 1.00 90.31 68 ARG A CA 1
ATOM 502 C C . ARG A 1 68 ? -6.484 5.712 10.940 1.00 90.31 68 ARG A C 1
ATOM 504 O O . ARG A 1 68 ? -7.075 5.749 12.011 1.00 90.31 68 ARG A O 1
ATOM 511 N N . THR A 1 69 ? -7.112 5.607 9.768 1.00 86.38 69 THR A N 1
ATOM 512 C CA . THR A 1 69 ? -8.565 5.389 9.662 1.00 86.38 69 THR A CA 1
ATOM 513 C C . THR A 1 69 ? -8.933 3.926 9.463 1.00 86.38 69 THR A C 1
ATOM 515 O O . THR A 1 69 ? -10.100 3.646 9.234 1.00 86.38 69 THR A O 1
ATOM 518 N N . VAL A 1 70 ? -7.951 3.027 9.459 1.00 86.06 70 VAL A N 1
ATOM 519 C CA . VAL A 1 70 ? -8.183 1.588 9.366 1.00 86.06 70 VAL A CA 1
ATOM 520 C C . VAL A 1 70 ? -8.399 1.062 10.783 1.00 86.06 70 VAL A C 1
ATOM 522 O O . VAL A 1 70 ? -7.535 1.279 11.635 1.00 86.06 70 VAL A O 1
ATOM 525 N N . ASP A 1 71 ? -9.550 0.432 11.016 1.00 69.50 71 ASP A N 1
ATOM 526 C CA . ASP A 1 71 ? -9.902 -0.261 12.268 1.00 69.50 71 ASP A CA 1
ATOM 527 C C . ASP A 1 71 ? -9.123 -1.580 12.434 1.00 69.50 71 ASP A C 1
ATOM 529 O O . ASP A 1 71 ? -8.775 -1.916 13.592 1.00 69.50 71 ASP A O 1
#

Mean predicted aligned error: 4.21 Å